Protein AF-A0A1X7UNY3-F1 (afdb_monomer_lite)

pLDDT: mean 71.33, std 12.28, range [27.28, 87.75]

Sequence (151 aa):
MILSSSSAYSRRMIQEYKLYFRDQSGKIIIDAYKFNVIVTTYEVLLSDNSDLKNILWRAVIIDEAHKLKNKNCKILEGLRELHMEHRVLLTGTPLQNSVDELFSLLNFLEPSQFASLQLFLQQFGDLKTEEQVEELQTVRNTHTHTFNCMS

Radius of gyration: 18.94 Å; chains: 1; bounding box: 46×33×57 Å

Structure (mmCIF, N/CA/C/O backbone):
data_AF-A0A1X7UNY3-F1
#
_entry.id   AF-A0A1X7UNY3-F1
#
loop_
_atom_site.group_PDB
_atom_site.id
_atom_site.type_symbol
_atom_site.label_atom_id
_atom_site.label_alt_id
_atom_site.label_comp_id
_atom_site.label_asym_id
_atom_site.label_entity_id
_atom_site.label_seq_id
_atom_site.pdbx_PDB_ins_code
_atom_site.Cartn_x
_atom_site.Cartn_y
_atom_site.Cartn_z
_atom_site.occupancy
_atom_site.B_iso_or_equiv
_atom_site.auth_seq_id
_atom_site.auth_comp_id
_atom_site.auth_asym_id
_atom_site.auth_atom_id
_atom_site.pdbx_PDB_model_num
ATOM 1 N N . MET A 1 1 ? 14.989 -13.203 -9.074 1.00 50.06 1 MET A N 1
ATOM 2 C CA . MET A 1 1 ? 14.917 -12.206 -7.987 1.00 50.06 1 MET A CA 1
ATOM 3 C C . MET A 1 1 ? 15.922 -11.107 -8.286 1.00 50.06 1 MET A C 1
ATOM 5 O O . MET A 1 1 ? 17.071 -11.427 -8.571 1.00 50.06 1 MET A O 1
ATOM 9 N N . ILE A 1 2 ? 15.491 -9.848 -8.290 1.00 59.66 2 ILE A N 1
ATOM 10 C CA . ILE A 1 2 ? 16.375 -8.684 -8.440 1.00 59.66 2 ILE A CA 1
ATOM 11 C C . ILE A 1 2 ? 16.383 -7.924 -7.111 1.00 59.66 2 ILE A C 1
ATOM 13 O O . ILE A 1 2 ? 15.318 -7.601 -6.591 1.00 59.66 2 ILE A O 1
ATOM 17 N N . LEU A 1 3 ? 17.577 -7.654 -6.578 1.00 57.00 3 LEU A N 1
ATOM 18 C CA . LEU A 1 3 ? 17.785 -6.816 -5.395 1.00 57.00 3 LEU A CA 1
ATOM 19 C C . LEU A 1 3 ? 18.178 -5.410 -5.861 1.00 57.00 3 LEU A C 1
ATOM 21 O O . LEU A 1 3 ? 19.276 -5.227 -6.393 1.00 57.00 3 LEU A O 1
ATOM 25 N N . SER A 1 4 ? 17.310 -4.416 -5.686 1.00 58.12 4 SER A N 1
ATOM 26 C CA . SER A 1 4 ? 17.671 -3.020 -5.958 1.00 58.12 4 SER A CA 1
ATOM 27 C C . SER A 1 4 ? 18.356 -2.425 -4.728 1.00 58.12 4 SER A C 1
ATOM 29 O O . SER A 1 4 ? 17.701 -2.118 -3.734 1.00 58.12 4 SER A O 1
ATOM 31 N N . SER A 1 5 ? 19.683 -2.277 -4.774 1.00 53.38 5 SER A N 1
ATOM 32 C CA . SER A 1 5 ? 20.436 -1.636 -3.691 1.00 53.38 5 SER A CA 1
ATOM 33 C C . SER A 1 5 ? 20.460 -0.107 -3.824 1.00 53.38 5 SER A C 1
ATOM 35 O O . SER A 1 5 ? 20.239 0.465 -4.895 1.00 53.38 5 SER A O 1
ATOM 37 N N . SER A 1 6 ? 20.759 0.575 -2.718 1.00 49.75 6 SER A N 1
ATOM 38 C CA . SER A 1 6 ? 20.823 2.040 -2.594 1.00 49.75 6 SER A CA 1
ATOM 39 C C . SER A 1 6 ? 21.916 2.716 -3.441 1.00 49.75 6 SER A C 1
ATOM 41 O O . SER A 1 6 ? 21.941 3.945 -3.537 1.00 49.75 6 SER A O 1
ATOM 43 N N . SER A 1 7 ? 22.756 1.957 -4.148 1.00 55.75 7 SER A N 1
ATOM 44 C CA . SER A 1 7 ? 23.742 2.489 -5.094 1.00 55.75 7 SER A CA 1
ATOM 45 C C . SER A 1 7 ? 23.077 2.879 -6.427 1.00 55.75 7 SER A C 1
ATOM 47 O O . SER A 1 7 ? 22.431 2.064 -7.089 1.00 55.75 7 SER A O 1
ATOM 49 N N . ALA A 1 8 ? 23.256 4.134 -6.857 1.00 56.31 8 ALA A N 1
ATOM 50 C CA . ALA A 1 8 ? 22.752 4.636 -8.144 1.00 56.31 8 ALA A CA 1
ATOM 51 C C . ALA A 1 8 ? 23.295 3.845 -9.351 1.00 56.31 8 ALA A C 1
ATOM 53 O O . ALA A 1 8 ? 22.617 3.714 -10.368 1.00 56.31 8 ALA A O 1
ATOM 54 N N . TYR A 1 9 ? 24.492 3.270 -9.211 1.00 50.00 9 TYR A N 1
ATOM 55 C CA . TYR A 1 9 ? 25.136 2.429 -10.217 1.00 50.00 9 TYR A CA 1
ATOM 56 C C . TYR A 1 9 ? 24.434 1.071 -10.368 1.00 50.00 9 TYR A C 1
ATOM 58 O O . TYR A 1 9 ? 24.151 0.627 -11.479 1.00 50.00 9 TYR A O 1
ATOM 66 N N . SER A 1 10 ? 24.063 0.448 -9.248 1.00 54.97 10 SER A N 1
ATOM 67 C CA . SER A 1 10 ? 23.317 -0.814 -9.237 1.00 54.97 10 SER A CA 1
ATOM 68 C C . SER A 1 10 ? 21.907 -0.634 -9.809 1.00 54.97 10 SER A C 1
ATOM 70 O O . SER A 1 10 ? 21.442 -1.498 -10.549 1.00 54.97 10 SER A O 1
ATOM 72 N N . ARG A 1 11 ? 21.258 0.511 -9.538 1.00 60.88 11 ARG A N 1
ATOM 73 C CA . ARG A 1 11 ? 19.950 0.870 -10.120 1.00 60.88 11 ARG A CA 1
ATOM 74 C C . ARG A 1 11 ? 20.008 1.004 -11.643 1.00 60.88 11 ARG A C 1
ATOM 76 O O . ARG A 1 11 ? 19.224 0.350 -12.325 1.00 60.88 11 ARG A O 1
ATOM 83 N N . ARG A 1 12 ? 20.990 1.749 -12.171 1.00 54.81 12 ARG A N 1
ATOM 84 C CA . ARG A 1 12 ? 21.201 1.905 -13.624 1.00 54.81 12 ARG A CA 1
ATOM 85 C C . ARG A 1 12 ? 21.459 0.571 -14.328 1.00 54.81 12 ARG A C 1
ATOM 87 O O . ARG A 1 12 ? 20.837 0.289 -15.344 1.00 54.81 12 ARG A O 1
ATOM 94 N N . MET A 1 13 ? 22.304 -0.284 -13.749 1.00 50.94 13 MET A N 1
ATOM 95 C CA . MET A 1 13 ? 22.626 -1.602 -14.317 1.00 50.94 13 MET A CA 1
ATOM 96 C C . MET A 1 13 ? 21.425 -2.564 -14.329 1.00 50.94 13 MET A C 1
ATOM 98 O O . MET A 1 13 ? 21.285 -3.376 -15.244 1.00 50.94 13 MET A O 1
ATOM 102 N N . ILE A 1 14 ? 20.546 -2.484 -13.326 1.00 58.53 14 ILE A N 1
ATOM 103 C CA . ILE A 1 14 ? 19.304 -3.268 -13.272 1.00 58.53 14 ILE A CA 1
ATOM 104 C C . ILE A 1 14 ? 18.297 -2.760 -14.314 1.00 58.53 14 ILE A C 1
ATOM 106 O O . ILE A 1 14 ? 17.704 -3.577 -15.025 1.00 58.53 14 ILE A O 1
ATOM 110 N N . GLN A 1 15 ? 18.155 -1.437 -14.445 1.00 57.31 15 GLN A N 1
ATOM 111 C CA . GLN A 1 15 ? 17.249 -0.798 -15.403 1.00 57.31 15 GLN A CA 1
ATOM 112 C C . GLN A 1 15 ? 17.659 -1.033 -16.862 1.00 57.31 15 GLN A C 1
ATOM 114 O O . GLN A 1 15 ? 16.817 -1.401 -17.678 1.00 57.31 15 GLN A O 1
ATOM 119 N N . GLU A 1 16 ? 18.946 -0.904 -17.199 1.00 53.72 16 GLU A N 1
ATOM 120 C CA . GLU A 1 16 ? 19.410 -1.040 -18.589 1.00 53.72 16 GLU A CA 1
ATOM 121 C C . GLU A 1 16 ? 19.392 -2.487 -19.112 1.00 53.72 16 GLU A C 1
ATOM 123 O O . GLU A 1 16 ? 19.111 -2.708 -20.298 1.00 53.72 16 GLU A O 1
ATOM 128 N N . TYR A 1 17 ? 19.664 -3.479 -18.249 1.00 51.34 17 TYR A N 1
ATOM 129 C CA . TYR A 1 17 ? 19.982 -4.844 -18.698 1.00 51.34 17 TYR A CA 1
ATOM 130 C C . TYR A 1 17 ? 19.041 -5.958 -18.214 1.00 51.34 17 TYR A C 1
ATOM 132 O O . TYR A 1 17 ? 19.080 -7.052 -18.789 1.00 51.34 17 TYR A O 1
ATOM 140 N N . LYS A 1 18 ? 18.201 -5.744 -17.187 1.00 57.34 18 LYS A N 1
ATOM 141 C CA . LYS A 1 18 ? 17.523 -6.866 -16.499 1.00 57.34 18 LYS A CA 1
ATOM 142 C C . LYS A 1 18 ? 16.010 -6.773 -16.331 1.00 57.34 18 LYS A C 1
ATOM 144 O O . LYS A 1 18 ? 15.436 -7.758 -15.879 1.00 57.34 18 LYS A O 1
ATOM 149 N N . LEU A 1 19 ? 15.356 -5.669 -16.689 1.00 61.09 19 LEU A N 1
ATOM 150 C CA . LEU A 1 19 ? 13.907 -5.561 -16.483 1.00 61.09 19 LEU A CA 1
ATOM 151 C C . LEU A 1 19 ? 13.104 -6.146 -17.645 1.00 61.09 19 LEU A C 1
ATOM 153 O O . LEU A 1 19 ? 12.244 -6.985 -17.405 1.00 61.09 19 LEU A O 1
ATOM 157 N N . TYR A 1 20 ? 13.432 -5.791 -18.886 1.00 67.06 20 TYR A N 1
ATOM 158 C CA . TYR A 1 20 ? 12.600 -6.125 -20.042 1.00 67.06 20 TYR A CA 1
ATOM 159 C C . TYR A 1 20 ? 13.271 -7.096 -21.016 1.00 67.06 20 TYR A C 1
ATOM 161 O O . TYR A 1 20 ? 14.494 -7.082 -21.212 1.00 67.06 20 TYR A O 1
ATOM 169 N N . PHE A 1 21 ? 12.465 -7.933 -21.667 1.00 68.50 21 PHE A N 1
ATOM 170 C CA . PHE A 1 21 ? 12.896 -8.628 -22.874 1.00 68.50 21 PHE A CA 1
ATOM 171 C C . PHE A 1 21 ? 13.064 -7.633 -24.022 1.00 68.50 21 PHE A C 1
ATOM 173 O O . PHE A 1 21 ? 12.345 -6.641 -24.123 1.00 68.50 21 PHE A O 1
ATOM 180 N N . ARG A 1 22 ? 14.060 -7.890 -24.869 1.00 72.50 22 ARG A N 1
ATOM 181 C CA . ARG A 1 22 ? 14.278 -7.140 -26.103 1.00 72.50 22 ARG A CA 1
ATOM 182 C C . ARG A 1 22 ? 14.033 -8.080 -27.272 1.00 72.50 22 ARG A C 1
ATOM 184 O O . ARG A 1 22 ? 14.430 -9.243 -27.196 1.00 72.50 22 ARG A O 1
ATOM 191 N N . ASP A 1 23 ? 13.364 -7.590 -28.305 1.00 74.62 23 ASP A N 1
ATOM 192 C CA . ASP A 1 23 ? 13.194 -8.324 -29.555 1.00 74.62 23 ASP A CA 1
ATOM 193 C C . ASP A 1 23 ? 14.513 -8.387 -30.354 1.00 74.62 23 ASP A C 1
ATOM 195 O O . ASP A 1 23 ? 15.542 -7.836 -29.951 1.00 74.62 23 ASP A O 1
ATOM 199 N N . GLN A 1 24 ? 14.494 -9.068 -31.505 1.00 74.25 24 GLN A N 1
ATOM 200 C CA . GLN A 1 24 ? 15.661 -9.192 -32.394 1.00 74.25 24 GLN A CA 1
ATOM 201 C C . GLN A 1 24 ? 16.143 -7.836 -32.950 1.00 74.25 24 GLN A C 1
ATOM 203 O O . GLN A 1 24 ? 17.263 -7.738 -33.444 1.00 74.25 24 GLN A O 1
ATOM 208 N N . SER A 1 25 ? 15.320 -6.788 -32.845 1.00 78.81 25 SER A N 1
ATOM 209 C CA . SER A 1 25 ? 15.613 -5.412 -33.255 1.00 78.81 25 SER A CA 1
ATOM 210 C C . SER A 1 25 ? 16.096 -4.531 -32.092 1.00 78.81 25 SER A C 1
ATOM 212 O O . SER A 1 25 ? 16.353 -3.344 -32.283 1.00 78.81 25 SER A O 1
ATOM 214 N N . GLY A 1 26 ? 16.236 -5.091 -30.883 1.00 70.06 26 GLY A N 1
ATOM 215 C CA . GLY A 1 26 ? 16.685 -4.383 -29.683 1.00 70.06 26 GLY A CA 1
ATOM 216 C C . GLY A 1 26 ? 15.600 -3.555 -28.981 1.00 70.06 26 GLY A C 1
ATOM 217 O O . GLY A 1 26 ? 15.905 -2.892 -27.978 1.00 70.06 26 GLY A O 1
ATOM 218 N N . LYS A 1 27 ? 14.349 -3.603 -29.460 1.00 74.81 27 LYS A N 1
ATOM 219 C CA . LYS A 1 27 ? 13.206 -2.884 -28.887 1.00 74.81 27 LYS A CA 1
ATOM 220 C C . LYS A 1 27 ? 12.667 -3.631 -27.671 1.00 74.81 27 LYS A C 1
ATOM 222 O O . LYS A 1 27 ? 12.617 -4.857 -27.640 1.00 74.81 27 LYS A O 1
ATOM 227 N N . ILE A 1 28 ? 12.273 -2.870 -26.657 1.00 70.25 28 ILE A N 1
ATOM 228 C CA . ILE A 1 28 ? 11.680 -3.379 -25.419 1.00 70.25 28 ILE A CA 1
ATOM 229 C C . ILE A 1 28 ? 10.326 -4.029 -25.733 1.00 70.25 28 ILE A C 1
ATOM 231 O O . ILE A 1 28 ? 9.448 -3.386 -26.310 1.00 70.25 28 ILE A O 1
ATOM 235 N N . ILE A 1 29 ? 10.166 -5.293 -25.340 1.00 74.25 29 ILE A N 1
ATOM 236 C CA . ILE A 1 29 ? 8.886 -6.001 -25.365 1.00 74.25 29 ILE A CA 1
ATOM 237 C C . ILE A 1 29 ? 8.123 -5.596 -24.102 1.00 74.25 29 ILE A C 1
ATOM 239 O O . ILE A 1 29 ? 8.556 -5.874 -22.983 1.00 74.25 29 ILE A O 1
ATOM 243 N N . ILE A 1 30 ? 7.007 -4.901 -24.302 1.00 67.12 30 ILE A N 1
ATOM 244 C CA . ILE A 1 30 ? 6.109 -4.440 -23.237 1.00 67.12 30 ILE A CA 1
ATOM 245 C C . ILE A 1 30 ? 5.481 -5.677 -22.569 1.00 67.12 30 ILE A C 1
ATOM 247 O O . ILE A 1 30 ? 5.236 -6.675 -23.243 1.00 67.12 30 ILE A O 1
ATOM 251 N N . ASP A 1 31 ? 5.303 -5.642 -21.247 1.00 64.94 31 ASP A N 1
ATOM 252 C CA . ASP A 1 31 ? 4.772 -6.732 -20.402 1.00 64.94 31 ASP A CA 1
ATOM 253 C C . ASP A 1 31 ? 5.602 -8.028 -20.338 1.00 64.94 31 ASP A C 1
ATOM 255 O O . ASP A 1 31 ? 5.238 -8.981 -19.647 1.00 64.94 31 ASP A O 1
ATOM 259 N N . ALA A 1 32 ? 6.763 -8.071 -20.994 1.00 68.06 32 ALA A N 1
ATOM 260 C CA . ALA A 1 32 ? 7.692 -9.187 -20.900 1.00 68.06 32 ALA A CA 1
ATOM 261 C C . ALA A 1 32 ? 8.849 -8.826 -19.960 1.00 68.06 32 ALA A C 1
ATOM 263 O O . ALA A 1 32 ? 9.867 -8.253 -20.370 1.00 68.06 32 ALA A O 1
ATOM 264 N N . TYR A 1 33 ? 8.708 -9.207 -18.690 1.00 71.50 33 TYR A N 1
ATOM 265 C CA . TYR A 1 33 ? 9.717 -8.969 -17.661 1.00 71.50 33 TYR A CA 1
ATOM 266 C C . TYR A 1 33 ? 10.665 -10.161 -17.495 1.00 71.50 33 TYR A C 1
ATOM 268 O O . TYR A 1 33 ? 10.234 -11.308 -17.397 1.00 71.50 33 TYR A O 1
ATOM 276 N N . LYS A 1 34 ? 11.975 -9.907 -17.395 1.00 71.81 34 LYS A N 1
ATOM 277 C CA . LYS A 1 34 ? 12.995 -10.955 -17.152 1.00 71.81 34 LYS A CA 1
ATOM 278 C C . LYS A 1 34 ? 13.081 -11.402 -15.683 1.00 71.81 34 LYS A C 1
ATOM 280 O O . LYS A 1 34 ? 14.002 -12.128 -15.305 1.00 71.81 34 LYS A O 1
ATOM 285 N N . PHE A 1 35 ? 12.162 -10.953 -14.834 1.00 72.62 35 PHE A N 1
ATOM 286 C CA . PHE A 1 35 ? 12.123 -11.255 -13.407 1.00 72.62 35 PHE A CA 1
ATOM 287 C C . PHE A 1 35 ? 10.695 -11.575 -12.964 1.00 72.62 35 PHE A C 1
ATOM 289 O O . PHE A 1 35 ? 9.733 -11.066 -13.523 1.00 72.62 35 PHE A O 1
ATOM 296 N N . ASN A 1 36 ? 10.576 -12.380 -11.907 1.00 73.94 36 ASN A N 1
ATOM 297 C CA . ASN A 1 36 ? 9.291 -12.669 -11.261 1.00 73.94 36 ASN A CA 1
ATOM 298 C C . ASN A 1 36 ? 9.120 -11.939 -9.919 1.00 73.94 36 ASN A C 1
ATOM 300 O O . ASN A 1 36 ? 8.004 -11.794 -9.443 1.00 73.94 36 ASN A O 1
ATOM 304 N N . VAL A 1 37 ? 10.223 -11.504 -9.295 1.00 79.56 37 VAL A N 1
ATOM 305 C CA . VAL A 1 37 ? 10.233 -10.871 -7.964 1.00 79.56 37 VAL A CA 1
ATOM 306 C C . VAL A 1 37 ? 11.278 -9.758 -7.926 1.00 79.56 37 VAL A C 1
ATOM 308 O O . VAL A 1 37 ? 12.449 -10.004 -8.260 1.00 79.56 37 VAL A O 1
ATOM 311 N N . ILE A 1 38 ? 10.860 -8.573 -7.473 1.00 81.88 38 ILE A N 1
ATOM 312 C CA . ILE A 1 38 ? 11.729 -7.449 -7.106 1.00 81.88 38 ILE A CA 1
ATOM 313 C C . ILE A 1 38 ? 11.676 -7.271 -5.594 1.00 81.88 38 ILE A C 1
ATOM 315 O O . ILE A 1 38 ? 10.599 -7.231 -5.009 1.00 81.88 38 ILE A O 1
ATOM 319 N N . VAL A 1 39 ? 12.849 -7.137 -4.983 1.00 82.94 39 VAL A N 1
ATOM 320 C CA . VAL A 1 39 ? 12.982 -6.705 -3.591 1.00 82.94 39 VAL A CA 1
ATOM 321 C C . VAL A 1 39 ? 13.638 -5.333 -3.605 1.00 82.94 39 VAL A C 1
ATOM 323 O O . VAL A 1 39 ? 14.731 -5.163 -4.155 1.00 82.94 39 VAL A O 1
ATOM 326 N N . THR A 1 40 ? 12.950 -4.363 -3.015 1.00 80.88 40 THR A N 1
ATOM 327 C CA . THR A 1 40 ? 13.361 -2.960 -2.969 1.00 80.88 40 THR A CA 1
ATOM 328 C C . THR A 1 40 ? 13.196 -2.400 -1.563 1.00 80.88 40 THR A C 1
ATOM 330 O O . THR A 1 40 ? 12.493 -2.975 -0.737 1.00 80.88 40 THR A O 1
ATOM 333 N N . THR A 1 41 ? 13.850 -1.275 -1.289 1.00 81.69 41 THR A N 1
ATOM 334 C CA . THR A 1 41 ? 13.679 -0.531 -0.041 1.00 81.69 41 THR A CA 1
ATOM 335 C C . THR A 1 41 ? 12.735 0.654 -0.244 1.00 81.69 41 THR A C 1
ATOM 337 O O . THR A 1 41 ? 12.487 1.083 -1.378 1.00 81.69 41 THR A O 1
ATOM 340 N N . TYR A 1 42 ? 12.222 1.212 0.854 1.00 79.88 42 TYR A N 1
ATOM 341 C CA . TYR A 1 42 ? 11.361 2.396 0.811 1.00 79.88 42 TYR A CA 1
ATOM 342 C C . TYR A 1 42 ? 12.063 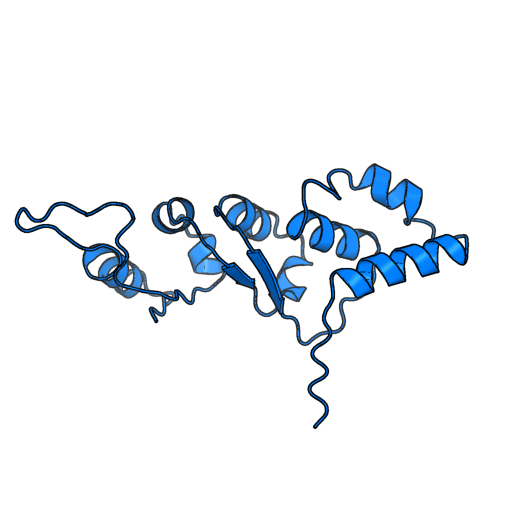3.598 0.174 1.00 79.88 42 TYR A C 1
ATOM 344 O O . TYR A 1 42 ? 11.445 4.337 -0.583 1.00 79.88 42 TYR A O 1
ATOM 352 N N . GLU A 1 43 ? 13.363 3.777 0.409 1.00 78.88 43 GLU A N 1
ATOM 353 C CA . GLU A 1 43 ? 14.125 4.889 -0.166 1.00 78.88 43 GLU A CA 1
ATOM 354 C C . GLU A 1 43 ? 14.152 4.824 -1.696 1.00 78.88 43 GLU A C 1
ATOM 356 O O . GLU A 1 43 ? 14.057 5.854 -2.356 1.00 78.88 43 GLU A O 1
ATOM 361 N N . VAL A 1 44 ? 14.241 3.616 -2.262 1.00 77.62 44 VAL A N 1
ATOM 362 C CA . VAL A 1 44 ? 14.231 3.396 -3.715 1.00 77.62 44 VAL A CA 1
ATOM 363 C C . VAL A 1 44 ? 12.835 3.615 -4.301 1.00 77.62 44 VAL A C 1
ATOM 365 O O . VAL A 1 44 ? 12.716 4.130 -5.411 1.00 77.62 44 VAL A O 1
ATOM 368 N N . LEU A 1 45 ? 11.773 3.277 -3.564 1.00 78.50 45 LEU A N 1
ATOM 369 C CA . LEU A 1 45 ? 10.410 3.623 -3.973 1.00 78.50 45 LEU A CA 1
ATOM 370 C C . LEU A 1 45 ? 10.227 5.150 -4.053 1.00 78.50 45 LEU A C 1
ATOM 372 O O . LEU A 1 45 ? 9.639 5.656 -5.004 1.00 78.50 45 LEU A O 1
ATOM 376 N N . LEU A 1 46 ? 10.783 5.878 -3.080 1.00 77.62 46 LEU A N 1
ATOM 377 C CA . LEU A 1 46 ? 10.694 7.336 -2.983 1.00 77.62 46 LEU A CA 1
ATOM 378 C C . LEU A 1 46 ? 11.624 8.086 -3.947 1.00 77.62 46 LEU A C 1
ATOM 380 O O . LEU A 1 46 ? 11.396 9.264 -4.210 1.00 77.62 46 LEU A O 1
ATOM 384 N N . SER A 1 47 ? 12.674 7.444 -4.468 1.00 74.12 47 SER A N 1
ATOM 385 C CA . SER A 1 47 ? 13.707 8.089 -5.295 1.00 74.12 47 SER A CA 1
ATOM 386 C C . SER A 1 47 ? 13.319 8.284 -6.769 1.00 74.12 47 SER A C 1
ATOM 388 O O . SER A 1 47 ? 14.204 8.330 -7.616 1.00 74.12 47 SER A O 1
ATOM 390 N N . ASP A 1 48 ? 12.021 8.382 -7.061 1.00 61.97 48 ASP A N 1
ATOM 391 C CA . ASP A 1 48 ? 11.438 8.593 -8.392 1.00 61.97 48 ASP A CA 1
ATOM 392 C C . ASP A 1 48 ? 11.750 7.469 -9.406 1.00 61.97 48 ASP A C 1
ATOM 394 O O . ASP A 1 48 ? 12.562 7.603 -10.320 1.00 61.97 48 ASP A O 1
ATOM 398 N N . ASN A 1 49 ? 11.104 6.309 -9.224 1.00 64.31 49 ASN A N 1
ATOM 399 C CA . ASN A 1 49 ? 11.167 5.178 -10.157 1.00 64.31 49 ASN A CA 1
ATOM 400 C C . ASN A 1 49 ? 9.875 5.068 -10.978 1.00 64.31 49 ASN A C 1
ATOM 402 O O . ASN A 1 49 ? 8.974 4.299 -10.635 1.00 64.31 49 ASN A O 1
ATOM 406 N N . SER A 1 50 ? 9.794 5.806 -12.087 1.00 68.88 50 SER A N 1
ATOM 407 C CA . SER A 1 50 ? 8.686 5.704 -13.053 1.00 68.88 50 SER A CA 1
ATOM 408 C C . SER A 1 50 ? 8.494 4.276 -13.581 1.00 68.88 50 SER A C 1
ATOM 410 O O . SER A 1 50 ? 7.364 3.837 -13.778 1.00 68.88 50 SER A O 1
ATOM 412 N N . ASP A 1 51 ? 9.579 3.511 -13.713 1.00 71.56 51 ASP A N 1
ATOM 413 C CA . ASP A 1 51 ? 9.529 2.112 -14.145 1.00 71.56 51 ASP A CA 1
ATOM 414 C C . ASP A 1 51 ? 8.718 1.222 -13.197 1.00 71.56 51 ASP A C 1
ATOM 416 O O . ASP A 1 51 ? 7.947 0.388 -13.660 1.00 71.56 51 ASP A O 1
ATOM 420 N N . LEU A 1 52 ? 8.858 1.396 -11.876 1.00 76.19 52 LEU A N 1
ATOM 421 C CA . LEU A 1 52 ? 8.135 0.575 -10.897 1.00 76.19 52 LEU A CA 1
ATOM 422 C C . LEU A 1 52 ? 6.631 0.867 -10.912 1.00 76.19 52 LEU A C 1
ATOM 424 O O . LEU A 1 52 ? 5.838 -0.052 -10.723 1.00 76.19 52 LEU A O 1
ATOM 428 N N . LYS A 1 53 ? 6.252 2.124 -11.175 1.00 79.12 53 LYS A N 1
ATOM 429 C CA . LYS A 1 53 ? 4.852 2.569 -11.278 1.00 79.12 53 LYS A CA 1
ATOM 430 C C . LYS A 1 53 ? 4.159 2.020 -12.530 1.00 79.12 53 LYS A C 1
ATOM 432 O O . LYS A 1 53 ? 2.961 1.743 -12.496 1.00 79.12 53 LYS A O 1
ATOM 437 N N . ASN A 1 54 ? 4.922 1.823 -13.608 1.00 78.06 54 ASN A N 1
ATOM 438 C CA . ASN A 1 54 ? 4.434 1.274 -14.875 1.00 78.06 54 ASN A CA 1
ATOM 439 C C . ASN A 1 54 ? 4.247 -0.2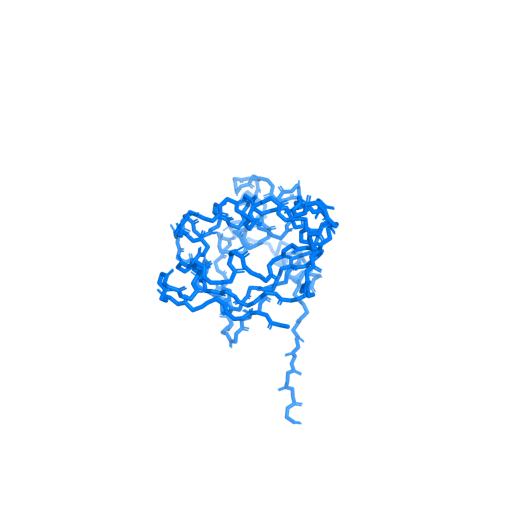53 -14.854 1.00 78.06 54 ASN A C 1
ATOM 441 O O . ASN A 1 54 ? 3.618 -0.796 -15.757 1.00 78.06 54 ASN A O 1
ATOM 445 N N . ILE A 1 55 ? 4.799 -0.955 -13.860 1.00 79.62 55 ILE A N 1
ATOM 446 C CA . ILE A 1 55 ? 4.634 -2.406 -13.722 1.00 79.62 55 ILE A CA 1
ATOM 447 C C . ILE A 1 55 ? 3.281 -2.710 -13.070 1.00 79.62 55 ILE A C 1
ATOM 449 O O . ILE A 1 55 ? 2.945 -2.158 -12.022 1.00 79.62 55 ILE A O 1
ATOM 453 N N . LEU A 1 56 ? 2.531 -3.642 -13.665 1.00 84.00 56 LEU A N 1
ATOM 454 C CA . LEU A 1 56 ? 1.332 -4.226 -13.065 1.00 84.00 56 LEU A CA 1
ATOM 455 C C . LEU A 1 56 ? 1.739 -5.300 -12.047 1.00 84.00 56 LEU A C 1
ATOM 457 O O . LEU A 1 56 ? 2.082 -6.430 -12.399 1.00 84.00 56 LEU A O 1
ATOM 461 N N . TRP A 1 57 ? 1.721 -4.944 -10.766 1.00 85.31 57 TRP A N 1
ATOM 462 C CA . TRP A 1 57 ? 2.083 -5.841 -9.677 1.00 85.31 57 TRP A CA 1
ATOM 463 C C . TRP A 1 57 ? 0.909 -6.730 -9.290 1.00 85.31 57 TRP A C 1
ATOM 465 O O . TRP A 1 57 ? -0.110 -6.267 -8.780 1.00 85.31 57 TRP A O 1
ATOM 475 N N . ARG A 1 58 ? 1.084 -8.045 -9.438 1.00 87.12 58 ARG A N 1
ATOM 476 C CA . ARG A 1 58 ? 0.098 -9.014 -8.942 1.00 87.12 58 ARG A CA 1
ATOM 477 C C . ARG A 1 58 ? 0.036 -9.045 -7.414 1.00 87.12 58 ARG A C 1
ATOM 479 O O . ARG A 1 58 ? -1.032 -9.204 -6.842 1.00 87.12 58 ARG A O 1
ATOM 486 N N . ALA A 1 59 ? 1.169 -8.871 -6.742 1.00 85.50 59 ALA A N 1
ATOM 487 C CA . ALA A 1 59 ? 1.216 -8.772 -5.290 1.00 85.50 59 ALA A CA 1
ATOM 488 C C . ALA A 1 59 ? 2.351 -7.850 -4.845 1.00 85.50 59 ALA A C 1
ATOM 490 O O . ALA A 1 59 ? 3.449 -7.903 -5.402 1.00 85.50 59 ALA A O 1
ATOM 491 N N . VAL A 1 60 ? 2.096 -7.051 -3.811 1.00 87.75 60 VAL A N 1
ATOM 492 C CA . VAL A 1 60 ? 3.112 -6.264 -3.110 1.00 87.75 60 VAL A CA 1
ATOM 493 C C . VAL A 1 60 ? 3.104 -6.641 -1.641 1.00 87.75 60 VAL A C 1
ATOM 495 O O . VAL A 1 60 ? 2.070 -6.602 -0.974 1.00 87.75 60 VAL A O 1
ATOM 498 N N . ILE A 1 61 ? 4.284 -7.017 -1.156 1.00 87.31 61 ILE A N 1
ATOM 499 C CA . ILE A 1 61 ? 4.526 -7.386 0.233 1.00 87.31 61 ILE A CA 1
ATOM 500 C C . ILE A 1 61 ? 5.332 -6.260 0.866 1.00 87.31 61 ILE A C 1
ATOM 502 O O . ILE A 1 61 ? 6.415 -5.917 0.390 1.00 87.31 61 ILE A O 1
ATOM 506 N N . ILE A 1 62 ? 4.790 -5.686 1.931 1.00 86.38 62 ILE A N 1
ATOM 507 C CA . ILE A 1 62 ? 5.397 -4.589 2.670 1.00 86.38 62 ILE A CA 1
ATOM 508 C C . ILE A 1 62 ? 5.898 -5.142 3.989 1.00 86.38 62 ILE A C 1
ATOM 510 O O . ILE A 1 62 ? 5.104 -5.478 4.866 1.00 86.38 62 ILE A O 1
ATOM 514 N N . ASP A 1 63 ? 7.215 -5.228 4.110 1.00 85.38 63 ASP A N 1
ATOM 515 C CA . ASP A 1 63 ? 7.869 -5.666 5.333 1.00 85.38 63 ASP A CA 1
ATOM 516 C C . ASP A 1 63 ? 8.050 -4.509 6.321 1.00 85.38 63 ASP A C 1
ATOM 518 O O . ASP A 1 63 ? 8.224 -3.347 5.936 1.00 85.38 63 ASP A O 1
ATOM 522 N N . GLU A 1 64 ? 8.004 -4.827 7.609 1.00 81.12 64 GLU A N 1
ATOM 523 C CA . GLU A 1 64 ? 7.969 -3.855 8.698 1.00 81.12 64 GLU A CA 1
ATOM 524 C C . GLU A 1 64 ? 6.903 -2.774 8.484 1.00 81.12 64 GLU A C 1
ATOM 526 O O . GLU A 1 64 ? 7.171 -1.575 8.596 1.00 81.12 64 GLU A O 1
ATOM 531 N N . ALA A 1 65 ? 5.671 -3.197 8.183 1.00 77.62 65 ALA A N 1
ATOM 532 C CA . ALA A 1 65 ? 4.534 -2.318 7.902 1.00 77.62 65 ALA A CA 1
ATOM 533 C C . ALA A 1 65 ? 4.255 -1.308 9.027 1.00 77.62 65 ALA A C 1
ATOM 535 O O . ALA A 1 65 ? 3.692 -0.242 8.781 1.00 77.62 65 ALA A O 1
ATOM 536 N N . HIS A 1 66 ? 4.736 -1.569 10.246 1.00 74.69 66 HIS A N 1
ATOM 537 C CA . HIS A 1 66 ? 4.747 -0.586 11.323 1.00 74.69 66 HIS A CA 1
ATOM 538 C C . HIS A 1 66 ? 5.487 0.716 10.950 1.00 74.69 66 HIS A C 1
ATOM 540 O O . HIS A 1 66 ? 5.258 1.736 11.584 1.00 74.69 66 HIS A O 1
ATOM 546 N N . LYS A 1 67 ? 6.368 0.743 9.941 1.00 73.81 67 LYS A N 1
ATOM 547 C CA . LYS A 1 67 ? 7.007 1.972 9.434 1.00 73.81 67 LYS A CA 1
ATOM 548 C C . LYS A 1 67 ? 6.041 2.884 8.676 1.00 73.81 67 LYS A C 1
ATOM 550 O O . LYS A 1 67 ? 6.303 4.083 8.597 1.00 73.81 67 LYS A O 1
ATOM 555 N N . LEU A 1 68 ? 4.923 2.346 8.180 1.00 71.25 68 LEU A N 1
ATOM 556 C CA . LEU A 1 68 ? 3.850 3.121 7.549 1.00 71.25 68 LEU A CA 1
ATOM 557 C C . LEU A 1 68 ? 3.042 3.951 8.563 1.00 71.25 68 LEU A C 1
ATOM 559 O O . LEU A 1 68 ? 2.328 4.862 8.156 1.00 71.25 68 LEU A O 1
ATOM 563 N N . LYS A 1 69 ? 3.159 3.656 9.871 1.00 65.94 69 LYS A N 1
ATOM 564 C CA . LYS A 1 69 ? 2.397 4.318 10.949 1.00 65.94 69 LYS A CA 1
ATOM 565 C C . LYS A 1 69 ? 2.775 5.783 11.147 1.00 65.94 69 LYS A C 1
ATOM 567 O O . LYS A 1 69 ? 1.933 6.635 11.418 1.00 65.94 69 LYS A O 1
ATOM 572 N N . ASN A 1 70 ? 4.067 6.086 11.022 1.00 57.94 70 ASN A N 1
ATOM 573 C CA . ASN A 1 70 ? 4.523 7.461 11.041 1.00 57.94 70 ASN A CA 1
ATOM 574 C C . ASN A 1 70 ? 4.048 8.041 9.724 1.00 57.94 70 ASN A C 1
ATOM 576 O O . ASN A 1 70 ? 4.367 7.452 8.698 1.00 57.94 70 ASN A O 1
ATOM 580 N N . LYS A 1 71 ? 3.297 9.147 9.775 1.00 52.00 71 LYS A N 1
ATOM 581 C CA . LYS A 1 71 ? 2.696 9.914 8.666 1.00 52.00 71 LYS A CA 1
ATOM 582 C C . LYS A 1 71 ? 3.699 10.391 7.596 1.00 52.00 71 LYS A C 1
ATOM 584 O O . LYS A 1 71 ? 3.656 11.529 7.140 1.00 52.00 71 LYS A O 1
ATOM 589 N N . ASN A 1 72 ? 4.619 9.541 7.168 1.00 59.00 72 ASN A N 1
ATOM 590 C CA . ASN A 1 72 ? 5.381 9.657 5.950 1.00 59.00 72 ASN A CA 1
ATOM 591 C C . ASN A 1 72 ? 4.403 9.397 4.809 1.00 59.00 72 ASN A C 1
ATOM 593 O O . ASN A 1 72 ? 4.440 8.344 4.171 1.00 59.00 72 ASN A O 1
ATOM 597 N N . CYS A 1 73 ? 3.537 10.388 4.562 1.00 63.50 73 CYS A N 1
ATOM 598 C CA . CYS A 1 73 ? 2.585 10.411 3.456 1.00 63.50 73 CYS A CA 1
ATOM 599 C C . CYS A 1 73 ? 3.268 9.987 2.159 1.00 63.50 73 CYS A C 1
ATOM 601 O O . CYS A 1 73 ? 2.697 9.214 1.414 1.00 63.50 73 CYS A O 1
ATOM 603 N N . LYS A 1 74 ? 4.545 10.339 1.980 1.00 74.50 74 LYS A N 1
ATOM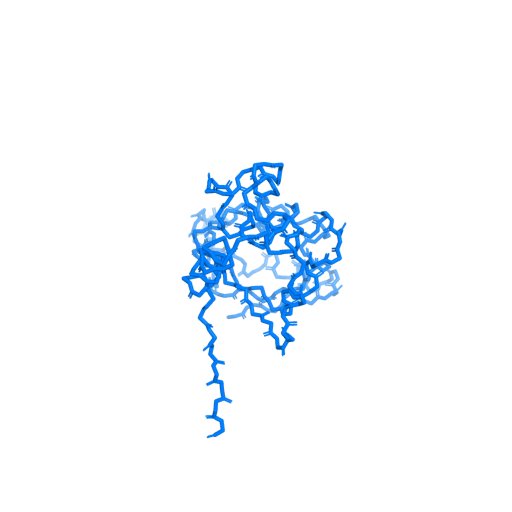 604 C CA . LYS A 1 74 ? 5.353 9.982 0.814 1.00 74.50 74 LYS A CA 1
ATOM 605 C C . LYS A 1 74 ? 5.462 8.478 0.539 1.00 74.50 74 LYS A C 1
ATOM 607 O O . LYS A 1 74 ? 5.423 8.088 -0.621 1.00 74.50 74 LYS A O 1
ATOM 612 N N . ILE A 1 75 ? 5.628 7.625 1.561 1.00 79.31 75 ILE A N 1
ATOM 613 C CA . ILE A 1 75 ? 5.743 6.168 1.334 1.00 79.31 75 ILE A CA 1
ATOM 614 C C . ILE A 1 75 ? 4.383 5.617 0.915 1.00 79.31 75 ILE A C 1
ATOM 616 O O . ILE A 1 75 ? 4.296 4.885 -0.064 1.00 79.31 75 ILE A O 1
ATOM 620 N N . LEU A 1 76 ? 3.325 6.003 1.630 1.00 77.94 76 LEU A N 1
ATOM 621 C CA . LEU A 1 76 ? 1.960 5.607 1.294 1.00 77.94 76 LEU A CA 1
ATOM 622 C C . LEU A 1 76 ? 1.544 6.134 -0.085 1.00 77.94 76 LEU A C 1
ATOM 624 O O . LEU A 1 76 ? 0.947 5.390 -0.847 1.00 77.94 76 LEU A O 1
ATOM 628 N N . GLU A 1 77 ? 1.889 7.372 -0.431 1.00 79.44 77 GLU A N 1
ATOM 629 C CA . GLU A 1 77 ? 1.672 7.977 -1.750 1.00 79.44 77 GLU A CA 1
ATOM 630 C C . GLU A 1 77 ? 2.415 7.196 -2.834 1.00 79.44 77 GLU A C 1
ATOM 632 O O . GLU A 1 77 ? 1.786 6.739 -3.782 1.00 79.44 77 GLU A O 1
ATOM 637 N N . GLY A 1 78 ? 3.713 6.935 -2.652 1.00 81.19 78 GLY A N 1
ATOM 638 C CA . GLY A 1 78 ? 4.498 6.153 -3.608 1.00 81.19 78 GLY A CA 1
ATOM 639 C C . GLY A 1 78 ? 3.971 4.728 -3.788 1.00 81.19 78 GLY A C 1
ATOM 640 O O . GLY A 1 78 ? 3.959 4.213 -4.900 1.00 81.19 78 GLY A O 1
ATOM 641 N N . LEU A 1 79 ? 3.480 4.097 -2.716 1.00 82.50 79 LEU A N 1
ATOM 642 C CA . LEU A 1 79 ? 2.817 2.795 -2.798 1.00 82.50 79 LEU A CA 1
ATOM 643 C C . LEU A 1 79 ? 1.455 2.891 -3.496 1.00 82.50 79 LEU A C 1
ATOM 645 O O . LEU A 1 79 ? 1.109 1.998 -4.255 1.00 82.50 79 LEU A O 1
ATOM 649 N N . ARG A 1 80 ? 0.677 3.957 -3.271 1.00 79.31 80 ARG A N 1
ATOM 650 C CA . ARG A 1 80 ? -0.620 4.179 -3.938 1.00 79.31 80 ARG A CA 1
ATOM 651 C C . ARG A 1 80 ? -0.476 4.420 -5.438 1.00 79.31 80 ARG A C 1
ATOM 653 O O . ARG A 1 80 ? -1.410 4.119 -6.171 1.00 79.31 80 ARG A O 1
ATOM 660 N N . GLU A 1 81 ? 0.666 4.933 -5.880 1.00 83.25 81 GLU A N 1
ATOM 661 C CA . GLU A 1 81 ? 0.996 5.090 -7.299 1.00 83.25 81 GLU A CA 1
ATOM 662 C C . GLU A 1 81 ? 1.357 3.764 -7.990 1.00 83.25 81 GLU A C 1
ATOM 664 O O . GLU A 1 81 ? 1.384 3.706 -9.219 1.00 83.25 81 GLU A O 1
ATOM 669 N N . LEU A 1 82 ? 1.632 2.694 -7.234 1.00 83.75 82 LEU A N 1
ATOM 670 C CA . LEU A 1 82 ? 1.847 1.368 -7.805 1.00 83.75 82 LEU A CA 1
ATOM 671 C C . LEU A 1 82 ? 0.509 0.717 -8.168 1.00 83.75 82 LEU A C 1
ATOM 673 O O . LEU A 1 82 ? -0.424 0.656 -7.363 1.00 83.75 82 LEU A O 1
ATOM 677 N N . HIS A 1 83 ? 0.451 0.125 -9.357 1.00 83.69 83 HIS A N 1
ATOM 678 C CA . HIS A 1 83 ? -0.669 -0.713 -9.767 1.00 83.69 83 HIS A CA 1
ATOM 679 C C . HIS A 1 83 ? -0.544 -2.084 -9.096 1.00 83.69 83 HIS A C 1
ATOM 681 O O . HIS A 1 83 ? 0.263 -2.902 -9.526 1.00 83.69 83 HIS A O 1
ATOM 687 N N . MET A 1 84 ? -1.308 -2.319 -8.024 1.00 86.19 84 MET A N 1
ATOM 688 C CA . MET A 1 84 ? -1.222 -3.532 -7.196 1.00 86.19 84 MET A CA 1
ATOM 689 C C . MET A 1 84 ? -2.574 -4.250 -7.113 1.00 86.19 84 MET A C 1
ATOM 691 O O . MET A 1 84 ? -3.553 -3.652 -6.663 1.00 86.19 84 MET A O 1
ATOM 695 N N . GLU A 1 85 ? -2.612 -5.531 -7.491 1.00 85.75 85 GLU A N 1
ATOM 696 C CA . GLU A 1 85 ? -3.801 -6.397 -7.372 1.00 85.75 85 GLU A CA 1
ATOM 697 C C . GLU A 1 85 ? -3.974 -6.915 -5.935 1.00 85.75 85 GLU A C 1
ATOM 699 O O . GLU A 1 85 ? -5.053 -6.800 -5.360 1.00 85.75 85 GLU A O 1
ATOM 704 N N . HIS A 1 86 ? -2.896 -7.403 -5.312 1.00 83.06 86 HIS A N 1
ATOM 705 C CA . HIS A 1 86 ? -2.896 -7.852 -3.918 1.00 83.06 86 HIS A CA 1
ATOM 706 C C . HIS A 1 86 ? -1.876 -7.088 -3.069 1.00 83.06 86 HIS A C 1
ATOM 708 O O . HIS A 1 86 ? -0.754 -6.815 -3.504 1.00 83.06 86 HIS A O 1
ATOM 714 N N . ARG A 1 87 ? -2.249 -6.770 -1.826 1.00 84.62 87 ARG A N 1
ATOM 715 C CA . ARG A 1 87 ? -1.398 -6.072 -0.852 1.00 84.62 87 ARG A CA 1
ATOM 716 C C . ARG A 1 87 ? -1.283 -6.919 0.403 1.00 84.62 87 ARG A C 1
ATOM 718 O O . ARG A 1 87 ? -2.292 -7.355 0.944 1.00 84.62 87 ARG A O 1
ATOM 725 N N . VAL A 1 88 ? -0.059 -7.133 0.868 1.00 84.50 88 VAL A N 1
ATOM 726 C CA . VAL A 1 88 ? 0.224 -7.885 2.091 1.00 84.50 88 VAL A CA 1
ATOM 727 C C . VAL A 1 88 ? 1.114 -7.032 2.980 1.00 84.50 88 VAL A C 1
ATOM 729 O O . VAL A 1 88 ? 2.175 -6.579 2.554 1.00 84.50 88 VAL A O 1
ATOM 732 N N . LEU A 1 89 ? 0.681 -6.816 4.218 1.00 82.25 89 LEU A N 1
ATOM 733 C CA . LEU A 1 89 ? 1.448 -6.108 5.237 1.00 82.25 89 LEU A CA 1
ATOM 734 C C . LEU A 1 89 ? 2.043 -7.134 6.202 1.00 82.25 89 LEU A C 1
ATOM 736 O O . LEU A 1 89 ? 1.307 -7.894 6.827 1.00 82.25 89 LEU A O 1
ATOM 740 N N . LEU A 1 90 ? 3.366 -7.148 6.329 1.00 82.38 90 LEU A N 1
ATOM 741 C CA . LEU A 1 90 ? 4.089 -7.962 7.299 1.00 82.38 90 LEU A CA 1
ATOM 742 C C . LEU A 1 90 ? 4.634 -7.043 8.392 1.00 82.38 90 LEU A C 1
ATOM 744 O O . LEU A 1 90 ? 5.275 -6.032 8.115 1.00 82.38 90 LEU A O 1
ATOM 748 N N . THR A 1 91 ? 4.359 -7.365 9.653 1.00 76.12 91 THR A N 1
ATOM 749 C CA . THR A 1 91 ? 4.918 -6.644 10.801 1.00 76.12 91 THR A CA 1
ATOM 750 C C . THR A 1 91 ? 5.171 -7.610 11.946 1.00 76.12 91 THR A C 1
ATOM 752 O O . THR A 1 91 ? 4.297 -8.397 12.301 1.00 76.12 91 THR A O 1
ATOM 755 N N . GLY A 1 92 ? 6.369 -7.541 12.530 1.00 66.06 92 GLY A N 1
ATOM 756 C CA . GLY A 1 92 ? 6.722 -8.299 13.735 1.00 66.06 92 GLY A CA 1
ATOM 757 C C . GLY A 1 92 ? 6.304 -7.608 15.035 1.00 66.06 92 GLY A C 1
ATOM 758 O O . GLY A 1 92 ? 6.385 -8.206 16.105 1.00 66.06 92 GLY A O 1
ATOM 759 N N . THR A 1 93 ? 5.861 -6.349 14.965 1.00 62.69 93 THR A N 1
ATOM 760 C CA . THR A 1 93 ? 5.387 -5.607 16.139 1.00 62.69 93 THR A CA 1
ATOM 761 C C . THR A 1 93 ? 3.865 -5.639 16.213 1.00 62.69 93 THR A C 1
ATOM 763 O O . THR A 1 93 ? 3.212 -5.460 15.176 1.00 62.69 93 THR A O 1
ATOM 766 N N . PRO A 1 94 ? 3.283 -5.844 17.412 1.00 57.81 94 PRO A N 1
ATOM 767 C CA . PRO A 1 94 ? 1.852 -5.679 17.595 1.00 57.81 94 PRO A CA 1
ATOM 768 C C . PRO A 1 94 ? 1.510 -4.232 17.246 1.00 57.81 94 PRO A C 1
ATOM 770 O O . PRO A 1 94 ? 2.028 -3.294 17.855 1.00 57.81 94 PRO A O 1
ATOM 773 N N . LEU A 1 95 ? 0.679 -4.064 16.221 1.00 58.38 95 LEU A N 1
ATOM 774 C CA . LEU A 1 95 ? 0.151 -2.767 15.822 1.00 58.38 95 LEU A CA 1
ATOM 775 C C . LEU A 1 95 ? -0.516 -2.130 17.044 1.00 58.38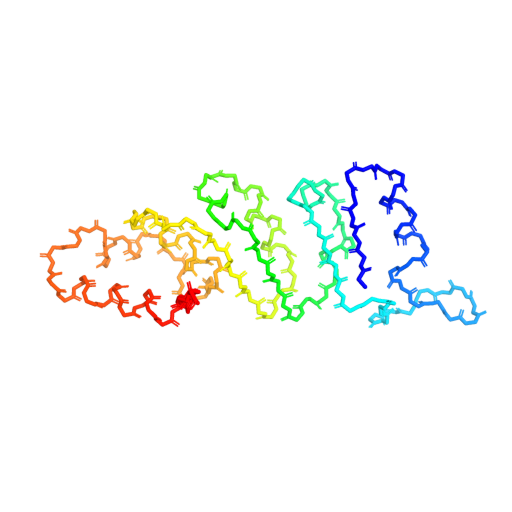 95 LEU A C 1
ATOM 777 O O . LEU A 1 95 ? -1.443 -2.696 17.624 1.00 58.38 95 LEU A O 1
ATOM 781 N N . GLN A 1 96 ? 0.015 -0.992 17.494 1.00 54.44 96 GLN A N 1
ATOM 782 C CA . GLN A 1 96 ? -0.568 -0.254 18.606 1.00 54.44 96 GLN A CA 1
ATOM 783 C C . GLN A 1 96 ? -1.911 0.310 18.119 1.00 54.44 96 GLN A C 1
ATOM 785 O O . GLN A 1 96 ? -1.966 1.104 17.191 1.00 54.44 96 GLN A O 1
ATOM 790 N N . ASN A 1 97 ? -3.002 -0.192 18.703 1.00 60.00 97 ASN A N 1
ATOM 791 C CA . ASN A 1 97 ? -4.380 -0.093 18.207 1.00 60.00 97 ASN A CA 1
ATOM 792 C C . ASN A 1 97 ? -5.011 1.314 18.331 1.00 60.00 97 ASN A C 1
ATOM 794 O O . ASN A 1 97 ? -6.100 1.438 18.892 1.00 60.00 97 ASN A O 1
ATOM 798 N N . SER A 1 98 ? -4.370 2.386 17.859 1.00 70.81 98 SER A N 1
ATOM 799 C CA . SER A 1 98 ? -5.116 3.636 17.672 1.00 70.81 98 SER A CA 1
ATOM 800 C C . SER A 1 98 ? -6.088 3.466 16.496 1.00 70.81 98 SER A C 1
ATOM 802 O O . SER A 1 98 ? -5.760 2.841 15.484 1.00 70.81 98 SER A O 1
ATOM 804 N N . VAL A 1 99 ? -7.315 3.973 16.640 1.00 75.00 99 VAL A N 1
ATOM 805 C CA . VAL A 1 99 ? -8.368 3.848 15.614 1.00 75.00 99 VAL A CA 1
ATOM 806 C C . VAL A 1 99 ? -7.904 4.484 14.295 1.00 75.00 99 VAL A C 1
ATOM 808 O O . VAL A 1 99 ? -8.136 3.934 13.220 1.00 75.00 99 VAL A O 1
ATOM 811 N N . ASP A 1 100 ? -7.154 5.585 14.380 1.00 75.00 100 ASP A N 1
ATOM 812 C CA . ASP A 1 100 ? -6.504 6.260 13.254 1.00 75.00 100 ASP A CA 1
ATOM 813 C C . ASP A 1 100 ? -5.460 5.389 12.529 1.00 75.00 100 ASP A C 1
ATOM 815 O O . ASP A 1 100 ? -5.378 5.412 11.295 1.00 75.00 100 ASP A O 1
ATOM 819 N N . GLU A 1 101 ? -4.655 4.610 13.262 1.00 72.38 101 GLU A N 1
ATOM 820 C CA . GLU A 1 101 ? -3.680 3.686 12.665 1.00 72.38 101 GLU A CA 1
ATOM 821 C C . GLU A 1 101 ? -4.377 2.525 11.964 1.00 72.38 101 GLU A C 1
ATOM 823 O O . GLU A 1 101 ? -4.031 2.200 10.826 1.00 72.38 101 GLU A O 1
ATOM 828 N N . LEU A 1 102 ? -5.395 1.942 12.605 1.00 75.81 102 LEU A N 1
ATOM 829 C CA . LEU A 1 102 ? -6.182 0.875 11.999 1.00 75.81 102 LEU A CA 1
ATOM 830 C C . LEU A 1 102 ? -6.849 1.362 10.709 1.00 75.81 102 LEU A C 1
ATOM 832 O O . LEU A 1 102 ? -6.740 0.695 9.682 1.00 75.81 102 LEU A O 1
ATOM 836 N N . PHE A 1 103 ? -7.456 2.553 10.732 1.00 79.94 103 PHE A N 1
ATOM 837 C CA . PHE A 1 103 ? -8.011 3.169 9.531 1.00 79.94 103 PHE A CA 1
ATOM 838 C C . PHE A 1 103 ? -6.956 3.333 8.439 1.00 79.94 103 PHE A C 1
ATOM 840 O O . PHE A 1 103 ? -7.216 3.008 7.288 1.00 79.94 103 PHE A O 1
ATOM 847 N N . SER A 1 104 ? -5.766 3.832 8.778 1.00 76.75 104 SER A N 1
ATOM 848 C CA . SER A 1 104 ? -4.715 4.085 7.786 1.00 76.75 104 SER A CA 1
ATOM 849 C C . SER A 1 104 ? -4.272 2.798 7.080 1.00 76.75 104 SER A C 1
ATOM 851 O O . SER A 1 104 ? -4.051 2.802 5.869 1.00 76.75 104 SER A O 1
ATOM 853 N N . LEU A 1 105 ? -4.192 1.684 7.813 1.00 75.69 105 LEU A N 1
ATOM 854 C CA . LEU A 1 105 ? -3.858 0.370 7.257 1.00 75.69 105 LEU A CA 1
ATOM 855 C C . LEU A 1 105 ? -5.003 -0.203 6.422 1.00 75.69 105 LEU A C 1
ATOM 857 O O . LEU A 1 105 ? -4.771 -0.688 5.317 1.00 75.69 105 LEU A O 1
ATOM 861 N N . LEU A 1 106 ? -6.237 -0.106 6.919 1.00 78.12 106 LEU A N 1
ATOM 862 C CA . LEU A 1 106 ? -7.429 -0.564 6.211 1.00 78.12 106 LEU A CA 1
ATOM 863 C C . LEU A 1 106 ? -7.672 0.248 4.929 1.00 78.12 106 LEU A C 1
ATOM 865 O O . LEU A 1 106 ? -7.902 -0.338 3.879 1.00 78.12 106 LEU A O 1
ATOM 869 N N . ASN A 1 107 ? -7.512 1.575 4.963 1.00 82.00 107 ASN A N 1
ATOM 870 C CA . ASN A 1 107 ? -7.546 2.443 3.779 1.00 82.00 107 ASN A CA 1
ATOM 871 C C . ASN A 1 107 ? -6.446 2.088 2.777 1.00 82.00 107 ASN A C 1
ATOM 873 O O . ASN A 1 107 ? -6.637 2.236 1.573 1.00 82.00 107 ASN A O 1
ATOM 877 N N . PHE A 1 108 ? -5.288 1.632 3.251 1.00 78.12 108 PHE A N 1
ATOM 878 C CA . PHE A 1 108 ? -4.212 1.212 2.366 1.00 78.12 108 PHE A CA 1
ATOM 879 C C . PHE A 1 108 ? -4.495 -0.140 1.690 1.00 78.12 108 PHE A C 1
ATOM 881 O O . PHE A 1 108 ? -4.209 -0.292 0.497 1.00 78.12 108 PHE A O 1
ATOM 888 N N . LEU A 1 109 ? -5.043 -1.102 2.439 1.00 78.44 109 LEU A N 1
ATOM 889 C CA . LEU A 1 109 ? -5.424 -2.428 1.945 1.00 78.44 109 LEU A CA 1
ATOM 890 C C . LEU A 1 109 ? -6.631 -2.344 1.000 1.00 78.44 109 LEU A C 1
ATOM 892 O O . LEU A 1 109 ? -6.553 -2.810 -0.136 1.00 78.44 109 LEU A O 1
ATOM 896 N N . GLU A 1 110 ? -7.699 -1.681 1.445 1.00 78.62 110 GLU A N 1
ATOM 897 C CA . GLU A 1 110 ? -8.970 -1.524 0.738 1.00 78.62 110 GLU A CA 1
ATOM 898 C C . GLU A 1 110 ? -9.450 -0.058 0.752 1.00 78.62 110 GLU A C 1
ATOM 900 O O . GLU A 1 110 ? -10.385 0.312 1.472 1.00 78.62 110 GLU A O 1
ATOM 905 N N . PRO A 1 111 ? -8.859 0.815 -0.085 1.00 77.00 111 PRO A N 1
ATOM 906 C CA . PRO A 1 111 ? -9.235 2.229 -0.135 1.00 77.00 111 PRO A CA 1
ATOM 907 C C . PRO A 1 111 ? -10.696 2.459 -0.541 1.00 77.00 111 PRO A C 1
ATOM 909 O O . PRO A 1 111 ? -11.263 3.492 -0.193 1.00 77.00 111 PRO A O 1
ATOM 912 N N . SER A 1 112 ? -11.305 1.519 -1.273 1.00 78.81 112 SER A N 1
ATOM 913 C CA . SER A 1 112 ? -12.714 1.570 -1.676 1.00 78.81 112 SER A CA 1
ATOM 914 C C . SER A 1 112 ? -13.674 1.321 -0.515 1.00 78.81 112 SER A C 1
ATOM 916 O O . SER A 1 112 ? -14.713 1.972 -0.451 1.00 78.81 112 SER A O 1
ATOM 918 N N . GLN A 1 113 ? -13.336 0.401 0.395 1.00 78.19 113 GLN A N 1
ATOM 919 C CA . GLN A 1 113 ? -14.156 0.093 1.569 1.00 78.19 113 GLN A CA 1
ATOM 920 C C . GLN A 1 113 ? -13.959 1.151 2.665 1.00 78.19 113 GLN A C 1
ATOM 922 O O . GLN A 1 113 ? -14.924 1.586 3.288 1.00 78.19 113 GLN A O 1
ATOM 927 N N . PHE A 1 114 ? -12.728 1.643 2.842 1.00 79.88 114 PHE A N 1
ATOM 928 C CA . PHE A 1 114 ? -12.364 2.571 3.915 1.00 79.88 114 PHE A CA 1
ATOM 929 C C . PHE A 1 114 ? -11.969 3.953 3.390 1.00 79.88 114 PHE A C 1
ATOM 931 O O . PHE A 1 114 ? -10.885 4.443 3.682 1.00 79.88 114 PHE A O 1
ATOM 938 N N . ALA A 1 115 ? -12.823 4.612 2.607 1.00 79.25 115 ALA A N 1
ATOM 939 C CA . ALA A 1 115 ? -12.463 5.868 1.935 1.00 79.25 115 ALA A CA 1
ATOM 940 C C . ALA A 1 115 ? -12.389 7.106 2.858 1.00 79.25 115 ALA A C 1
ATOM 942 O O . ALA A 1 115 ? -11.689 8.065 2.531 1.00 79.25 115 ALA A O 1
ATOM 943 N N . SER A 1 116 ? -13.100 7.114 3.994 1.00 83.25 116 SER A N 1
ATOM 944 C CA . SER A 1 116 ? -13.240 8.296 4.858 1.00 83.25 116 SER A CA 1
ATOM 945 C C . SER A 1 116 ? -12.876 8.008 6.311 1.00 83.25 116 SER A C 1
ATOM 947 O O . SER A 1 116 ? -13.580 7.269 7.000 1.00 83.25 116 SER A O 1
ATOM 949 N N . LEU A 1 117 ? -11.820 8.674 6.792 1.00 81.69 117 LEU A N 1
ATOM 950 C CA . LEU A 1 117 ? -11.410 8.626 8.198 1.00 81.69 117 LEU A CA 1
ATOM 951 C C . LEU A 1 117 ? -12.527 9.139 9.108 1.00 81.69 117 LEU A C 1
ATOM 953 O O . LEU A 1 117 ? -12.755 8.591 10.175 1.00 81.69 117 LEU A O 1
ATOM 957 N N . GLN A 1 118 ? -13.251 10.174 8.679 1.00 82.94 118 GLN A N 1
ATOM 958 C CA . GLN A 1 118 ? -14.302 10.783 9.488 1.00 82.94 118 GLN A CA 1
ATOM 959 C C . GLN A 1 118 ? -15.478 9.826 9.712 1.00 82.94 118 GLN A C 1
ATOM 961 O O . GLN A 1 118 ? -15.970 9.739 10.832 1.00 82.94 118 GLN A O 1
ATOM 966 N N . LEU A 1 119 ? -15.890 9.080 8.679 1.00 84.12 119 LEU A N 1
ATOM 967 C CA . LEU A 1 119 ? -16.927 8.050 8.822 1.00 84.12 119 LEU A CA 1
ATOM 968 C C . LEU A 1 119 ? -16.441 6.907 9.717 1.00 84.12 119 LEU A C 1
ATOM 970 O O . LEU A 1 119 ? -17.170 6.463 10.600 1.00 84.12 119 LEU A O 1
ATOM 974 N N . PHE A 1 120 ? -15.185 6.490 9.546 1.00 83.75 120 PHE A N 1
ATOM 975 C CA . PHE A 1 120 ? -14.589 5.452 10.381 1.00 83.75 120 PHE A CA 1
ATOM 976 C C . PHE A 1 120 ? -14.501 5.872 11.856 1.00 83.75 120 PHE A C 1
ATOM 978 O O . PHE A 1 120 ? -14.856 5.099 12.736 1.00 83.75 120 PHE A O 1
ATOM 985 N N . LEU A 1 121 ? -14.104 7.114 12.147 1.00 81.88 121 LEU A N 1
ATOM 986 C CA . LEU A 1 121 ? -14.065 7.658 13.508 1.00 81.88 121 LEU A CA 1
ATOM 987 C C . LEU A 1 121 ? -15.463 7.888 14.095 1.00 81.88 121 LEU A C 1
ATOM 989 O O . LEU A 1 121 ? -15.643 7.745 15.298 1.00 81.88 121 LEU A O 1
ATOM 993 N N . GLN A 1 122 ? -16.471 8.212 13.284 1.00 82.31 122 GLN A N 1
ATOM 994 C CA . GLN A 1 122 ? -17.854 8.259 13.771 1.00 82.31 122 GLN A CA 1
ATOM 995 C C . GLN A 1 122 ? -18.353 6.875 14.196 1.00 82.31 122 GLN A C 1
ATOM 997 O O . GLN A 1 122 ? -19.072 6.768 15.188 1.00 82.31 122 GLN A O 1
ATOM 1002 N N . GLN A 1 123 ? -17.952 5.828 13.474 1.00 77.81 123 GLN A N 1
ATOM 1003 C CA . GLN A 1 123 ? -18.361 4.457 13.764 1.00 77.81 123 GLN A CA 1
ATOM 1004 C C . GLN A 1 123 ? -17.533 3.808 14.885 1.00 77.81 123 GLN A C 1
ATOM 1006 O O . GLN A 1 123 ? -18.098 3.093 15.707 1.00 77.81 123 GLN A O 1
ATOM 1011 N N . PHE A 1 124 ? -16.227 4.087 14.963 1.00 78.25 124 PHE A N 1
ATOM 1012 C CA . PHE A 1 124 ? -15.281 3.377 15.837 1.00 78.25 124 PHE A CA 1
ATOM 1013 C C . PHE A 1 124 ? -14.418 4.276 16.735 1.00 78.25 124 PHE A C 1
ATOM 1015 O O . PHE A 1 124 ? -13.645 3.764 17.535 1.00 78.25 124 PHE A O 1
ATOM 1022 N N . GLY A 1 125 ? -14.503 5.604 16.626 1.00 72.62 125 GLY A N 1
ATOM 1023 C CA . GLY A 1 125 ? -13.566 6.532 17.279 1.00 72.62 125 GLY A CA 1
ATOM 1024 C C . GLY A 1 125 ? -13.703 6.628 18.796 1.00 72.62 125 GLY A C 1
ATOM 1025 O O . GLY A 1 125 ? -12.722 6.911 19.473 1.00 72.62 125 GLY A O 1
ATOM 1026 N N . ASP A 1 126 ? -14.894 6.362 19.331 1.00 69.69 126 ASP A N 1
ATOM 1027 C CA . ASP A 1 126 ? -15.181 6.493 20.765 1.00 69.69 126 ASP A CA 1
ATOM 1028 C C . ASP A 1 126 ? -15.324 5.139 21.486 1.00 69.69 126 ASP A C 1
ATOM 1030 O O . ASP A 1 126 ? -15.417 5.130 22.710 1.00 69.69 126 ASP A O 1
ATOM 1034 N N . LEU A 1 127 ? -15.362 4.013 20.745 1.00 69.12 127 LEU A N 1
ATOM 1035 C CA . LEU A 1 127 ? -15.519 2.630 21.251 1.00 69.12 127 LEU A CA 1
ATOM 1036 C C . LEU A 1 127 ? -16.444 2.525 22.484 1.00 69.12 127 LEU A C 1
ATOM 1038 O O . LEU A 1 127 ? -16.114 1.888 23.483 1.00 69.12 127 LEU A O 1
ATOM 1042 N N . LYS A 1 128 ? -17.595 3.208 22.437 1.00 69.00 128 LYS A N 1
ATOM 1043 C CA . LYS A 1 128 ? -18.489 3.388 23.596 1.00 69.00 128 LYS A CA 1
ATOM 1044 C C . LYS A 1 128 ? -19.334 2.158 23.895 1.00 69.00 128 LYS A C 1
ATOM 1046 O O . LYS A 1 128 ? -19.847 2.030 25.004 1.00 69.00 128 LYS A O 1
ATOM 1051 N N . THR A 1 129 ? -19.514 1.292 22.904 1.00 74.75 129 THR A N 1
ATOM 1052 C CA . THR A 1 129 ? -20.344 0.091 22.997 1.00 74.75 129 THR A CA 1
ATOM 1053 C C . THR A 1 129 ? -19.509 -1.152 22.733 1.00 74.75 129 THR A C 1
ATOM 1055 O O . THR A 1 129 ? -18.576 -1.134 21.931 1.00 74.75 129 THR A O 1
ATOM 1058 N N . GLU A 1 130 ? -19.853 -2.240 23.417 1.00 75.88 130 GLU A N 1
ATOM 1059 C CA . GLU A 1 130 ? -19.208 -3.545 23.245 1.00 75.88 130 GLU A CA 1
ATOM 1060 C C . GLU A 1 130 ? -19.373 -4.063 21.804 1.00 75.88 130 GLU A C 1
ATOM 1062 O O . GLU A 1 130 ? -18.423 -4.581 21.226 1.00 75.88 130 GLU A O 1
ATOM 1067 N N . GLU A 1 131 ? -20.517 -3.774 21.177 1.00 78.38 131 GLU A N 1
ATOM 1068 C CA . GLU A 1 131 ? -20.818 -4.080 19.772 1.00 78.38 131 GLU A CA 1
ATOM 1069 C C . GLU A 1 131 ? -19.828 -3.413 18.796 1.00 78.38 131 GLU A C 1
ATOM 1071 O O . GLU A 1 131 ? -19.278 -4.078 17.921 1.00 78.38 131 GLU A O 1
ATOM 1076 N N . GLN A 1 132 ? -19.495 -2.129 18.990 1.00 75.56 132 GLN A N 1
ATOM 1077 C CA . GLN A 1 132 ? -18.484 -1.436 18.171 1.00 75.56 132 GLN A CA 1
ATOM 1078 C C . GLN A 1 132 ? -17.082 -2.040 18.329 1.00 75.56 132 GLN A C 1
ATOM 1080 O O . GLN A 1 132 ? -16.300 -2.065 17.375 1.00 75.56 132 GLN A O 1
ATOM 1085 N N . VAL A 1 133 ? -16.743 -2.509 19.535 1.00 76.31 133 VAL A N 1
ATOM 1086 C CA . VAL A 1 133 ? -15.462 -3.182 19.793 1.00 76.31 133 VAL A CA 1
ATOM 1087 C C . VAL A 1 133 ? -15.430 -4.535 19.083 1.00 76.31 133 VAL A C 1
ATOM 1089 O O . VAL A 1 133 ? -14.416 -4.879 18.475 1.00 76.31 133 VAL A O 1
ATOM 1092 N N . GLU A 1 134 ? -16.529 -5.283 19.122 1.00 77.31 134 GLU A N 1
ATOM 1093 C CA . GLU A 1 134 ? -16.656 -6.600 18.497 1.00 77.31 134 GLU A CA 1
ATOM 1094 C C . GLU A 1 134 ? -16.648 -6.515 16.958 1.00 77.31 134 GLU A C 1
ATOM 1096 O O . GLU A 1 134 ? -15.927 -7.272 16.297 1.00 77.31 134 GLU A O 1
ATOM 1101 N N . GLU A 1 135 ? -17.334 -5.527 16.373 1.00 78.81 135 GLU A N 1
ATOM 1102 C CA . GLU A 1 135 ? -17.259 -5.223 14.937 1.00 78.81 135 GLU A CA 1
ATOM 1103 C C . GLU A 1 135 ? -15.830 -4.874 14.511 1.00 78.81 135 GLU A C 1
ATOM 1105 O O . GLU A 1 135 ? -15.309 -5.438 13.545 1.00 78.81 135 GLU A O 1
ATOM 1110 N N . LEU A 1 136 ? -15.153 -3.989 15.249 1.00 76.25 136 LEU A N 1
ATOM 1111 C CA . LEU A 1 136 ? -13.785 -3.584 14.928 1.00 76.25 136 LEU A CA 1
ATOM 1112 C C . LEU A 1 136 ? -12.804 -4.759 15.039 1.00 76.25 136 LEU A C 1
ATOM 1114 O O . LEU A 1 136 ? -11.908 -4.907 14.202 1.00 76.25 136 LEU A O 1
ATOM 1118 N N . GLN A 1 137 ? -12.983 -5.631 16.034 1.00 73.38 137 GLN A N 1
ATOM 1119 C CA . GLN A 1 137 ? -12.211 -6.869 16.144 1.00 73.38 137 GLN A CA 1
ATOM 1120 C C . GLN A 1 137 ? -12.493 -7.820 14.980 1.00 73.38 137 GLN A C 1
ATOM 1122 O O . GLN A 1 137 ? -11.555 -8.429 14.470 1.00 73.38 137 GLN A O 1
ATOM 1127 N N . THR A 1 138 ? -13.738 -7.914 14.518 1.00 78.19 138 THR A N 1
ATOM 1128 C CA . THR A 1 138 ? -14.122 -8.740 13.365 1.00 78.19 138 THR A CA 1
ATOM 1129 C C . THR A 1 138 ? -13.490 -8.226 12.075 1.00 78.19 138 THR A C 1
ATOM 1131 O O . THR A 1 138 ? -12.861 -8.999 11.345 1.00 78.19 138 THR A O 1
ATOM 1134 N N . VAL A 1 139 ? -13.567 -6.915 11.820 1.00 75.19 139 VAL A N 1
ATOM 1135 C CA . VAL A 1 139 ? -12.915 -6.265 10.671 1.00 75.19 139 VAL A CA 1
ATOM 1136 C C . VAL A 1 139 ? -11.412 -6.517 10.710 1.00 75.19 139 VAL A C 1
ATOM 1138 O O . VAL A 1 139 ? -10.831 -6.955 9.715 1.00 75.19 139 VAL A O 1
ATOM 1141 N N . ARG A 1 140 ? -10.785 -6.324 11.876 1.00 71.00 140 ARG A N 1
ATOM 1142 C CA . ARG A 1 140 ? -9.362 -6.606 12.070 1.00 71.00 140 ARG A CA 1
ATOM 1143 C C . ARG A 1 140 ? -9.044 -8.071 11.784 1.00 71.00 140 ARG A C 1
ATOM 1145 O O . ARG A 1 140 ? -8.143 -8.338 11.001 1.00 71.00 140 ARG A O 1
ATOM 1152 N N . ASN A 1 141 ? -9.763 -9.019 12.377 1.00 70.69 141 ASN A N 1
ATOM 1153 C CA . ASN A 1 141 ? -9.480 -10.450 12.238 1.00 70.69 141 ASN A CA 1
ATOM 1154 C C . ASN A 1 141 ? -9.705 -10.955 10.802 1.00 70.69 141 ASN A C 1
ATOM 1156 O O . ASN A 1 141 ? -9.006 -11.861 10.362 1.00 70.69 141 ASN A O 1
ATOM 1160 N N . THR A 1 142 ? -10.627 -10.342 10.054 1.00 70.44 142 THR A N 1
ATOM 1161 C CA . THR A 1 142 ? -10.863 -10.657 8.634 1.00 70.44 142 THR A CA 1
ATOM 1162 C C . THR A 1 142 ? -9.677 -10.251 7.755 1.00 70.44 142 THR A C 1
ATOM 1164 O O . THR A 1 142 ? -9.322 -10.968 6.825 1.00 70.44 142 THR A O 1
ATOM 1167 N N . HIS A 1 143 ? -9.034 -9.123 8.068 1.00 68.06 143 HIS A N 1
ATOM 1168 C CA . HIS A 1 143 ? -7.925 -8.568 7.280 1.00 68.06 143 HIS A CA 1
ATOM 1169 C C . HIS A 1 143 ? -6.538 -8.930 7.828 1.00 68.06 143 HIS A C 1
ATOM 1171 O O . HIS A 1 143 ? -5.526 -8.713 7.162 1.00 68.06 143 HIS A O 1
ATOM 1177 N N . THR A 1 144 ? -6.473 -9.484 9.039 1.00 62.25 144 THR A N 1
ATOM 1178 C CA . THR A 1 144 ? -5.224 -9.832 9.714 1.00 62.25 144 THR A CA 1
ATOM 1179 C C . THR A 1 144 ? -5.136 -11.343 9.846 1.00 62.25 144 THR A C 1
ATOM 1181 O O . THR A 1 144 ? -5.654 -11.934 10.790 1.00 62.25 144 THR A O 1
ATOM 1184 N N . HIS A 1 145 ? -4.417 -11.984 8.929 1.00 60.91 145 HIS A N 1
ATOM 1185 C C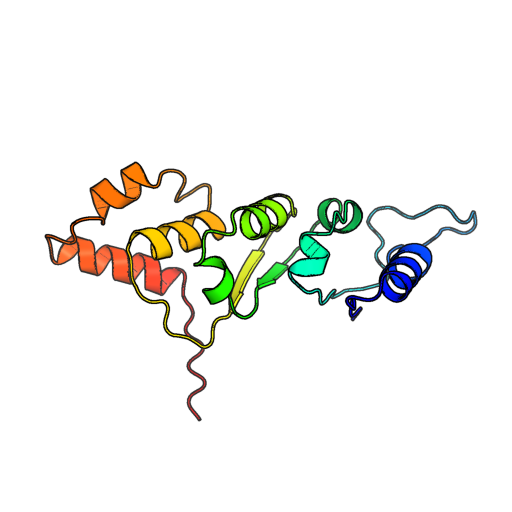A . HIS A 1 145 ? -3.941 -13.339 9.170 1.00 60.91 145 HIS A CA 1
ATOM 1186 C C . HIS A 1 145 ? -2.694 -13.262 10.043 1.00 60.91 145 HIS A C 1
ATOM 1188 O O . HIS A 1 145 ? -1.582 -13.049 9.559 1.00 60.91 145 HIS A O 1
ATOM 1194 N N . THR A 1 146 ? -2.875 -13.409 11.356 1.00 46.41 146 THR A N 1
ATOM 1195 C CA . THR A 1 146 ? -1.748 -13.611 12.262 1.00 46.41 146 THR A CA 1
ATOM 1196 C C . THR A 1 146 ? -1.142 -14.972 11.941 1.00 46.41 146 THR A C 1
ATOM 1198 O O . THR A 1 146 ? -1.629 -16.006 12.397 1.00 46.41 146 THR A O 1
ATOM 1201 N N . PHE A 1 147 ? -0.069 -14.986 11.149 1.00 38.56 147 PHE A N 1
ATOM 1202 C CA . PHE A 1 147 ? 0.864 -16.103 11.167 1.00 38.56 147 PHE A CA 1
ATOM 1203 C C . PHE A 1 147 ? 1.531 -16.081 12.539 1.00 38.56 147 PHE A C 1
ATOM 1205 O O . PHE A 1 147 ? 2.590 -15.488 12.735 1.00 38.56 147 PHE A O 1
ATOM 1212 N N . ASN A 1 148 ? 0.868 -16.692 13.519 1.00 31.09 148 ASN A N 1
ATOM 1213 C CA . ASN A 1 148 ? 1.538 -17.118 14.727 1.00 31.09 148 ASN A CA 1
ATOM 1214 C C . ASN A 1 148 ? 2.579 -18.143 14.275 1.00 31.09 148 ASN A C 1
ATOM 1216 O O . ASN A 1 148 ? 2.264 -19.314 14.075 1.00 31.09 148 ASN A O 1
ATOM 1220 N N . CYS A 1 149 ? 3.823 -17.694 14.103 1.00 30.44 149 CYS A N 1
ATOM 1221 C CA . CYS A 1 149 ? 4.982 -18.559 14.265 1.00 30.44 149 CYS A CA 1
ATOM 1222 C C . CYS A 1 149 ? 4.978 -19.028 15.727 1.00 30.44 149 CYS A C 1
ATOM 1224 O O . CYS A 1 149 ? 5.698 -18.503 16.571 1.00 30.44 149 CYS A O 1
ATOM 1226 N N . MET A 1 150 ? 4.100 -19.978 16.049 1.00 27.28 150 MET A N 1
ATOM 1227 C CA . MET A 1 150 ? 4.307 -20.855 17.186 1.00 27.28 150 MET A CA 1
ATOM 1228 C C . MET A 1 150 ? 5.412 -21.823 16.768 1.00 27.28 150 MET A C 1
ATOM 1230 O O . MET A 1 150 ? 5.1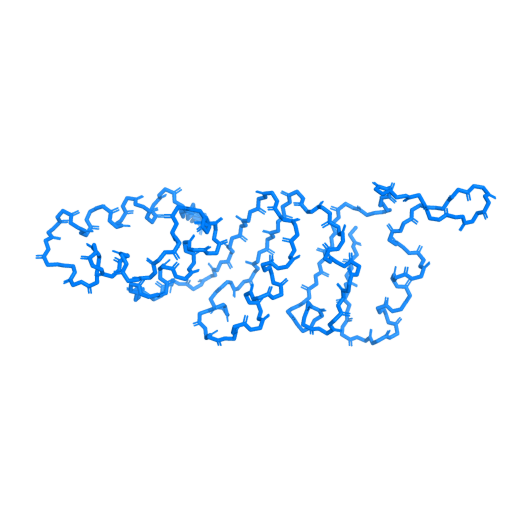74 -22.719 15.964 1.00 27.28 150 MET A O 1
ATOM 1234 N N . SER A 1 151 ? 6.619 -21.483 17.237 1.00 33.66 151 SER A N 1
ATOM 1235 C CA . SER A 1 151 ? 7.665 -22.366 17.785 1.00 33.66 151 SER A CA 1
ATOM 1236 C C . SER A 1 151 ? 7.799 -23.773 17.209 1.00 33.66 151 SER A C 1
ATOM 1238 O O . SER A 1 151 ? 6.878 -24.583 17.458 1.00 33.66 151 SER A O 1
#

InterPro domains:
  IPR000330 SNF2, N-terminal domain [PF00176] (33-139)
  IPR014001 Helicase superfamily 1/2, ATP-binding domain [PS51192] (1-112)
  IPR027417 P-loop containing nucleoside triphosphate hydrolase [SSF52540] (18-127)
  IPR038718 SNF2-like, N-terminal domain superfamily [G3DSA:3.40.50.10810] (1-145)

Organism: Amphimedon queenslandica (NCBI:txid400682)

Secondary structure (DSSP, 8-state):
-EE--S-HHHHHHHHHHTSEEE-TTS-EEEEEES-S-EE--HHHHHTT-HHHHHSEEEEEEETTGGGGSS--HHHHHHHHTSEEEEEEE--SSPP---HHHHHHHHHHH-TTTS--HHHHHHHHSS--SHHHHHHHHHHHHHH--------

Foldseek 3Di:
DQEQDPDPVSVVCCVPPFFFDADPVRHGDPPHGNDDDYDYDLVVLLPDDPVQLSDQAAEDEAEQCVVVQPPPVSSLVSLVSHNYNAYHYHHPDDDPDQLQSLLSVCCSGCVPVRVDPVVSCVQAVPVPDPVSVVVSVVVCCVRDDPPPPPD